Protein AF-A0A929NXT8-F1 (afdb_monomer)

Mean predicted aligned error: 17.55 Å

Foldseek 3Di:
DDDDDPPDPVVVVVVVVVVVVPPPPPPQFDWDWDQDPVRWIWIHGRHDIDTDDDPVRVVVVVVVVVPDDVVVVVVVVVVVD

Structure (mmCIF, N/CA/C/O backbone):
data_AF-A0A929NXT8-F1
#
_entry.id   AF-A0A929NXT8-F1
#
loop_
_atom_site.group_PDB
_atom_site.id
_atom_site.type_symbol
_atom_site.label_atom_id
_atom_site.label_alt_id
_atom_site.label_comp_id
_atom_site.label_asym_id
_atom_site.label_entity_id
_atom_site.label_seq_id
_atom_site.pdbx_PDB_ins_code
_atom_site.Cartn_x
_atom_site.Cartn_y
_atom_site.Cartn_z
_atom_site.occupancy
_atom_site.B_iso_or_equiv
_atom_site.auth_seq_id
_atom_site.auth_comp_id
_atom_site.auth_asym_id
_atom_site.auth_atom_id
_atom_site.pdbx_PDB_model_num
ATOM 1 N N . MET A 1 1 ? -18.927 -26.564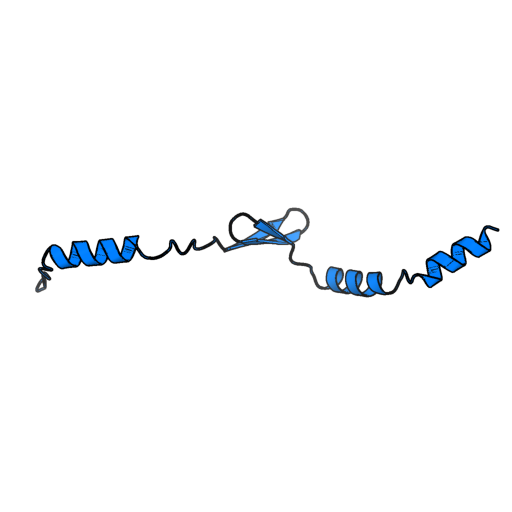 36.169 1.00 44.69 1 MET A N 1
ATOM 2 C CA . MET A 1 1 ? -18.042 -25.458 35.743 1.00 44.69 1 MET A CA 1
ATOM 3 C C . MET A 1 1 ? -18.264 -24.295 36.695 1.00 44.69 1 MET A C 1
ATOM 5 O O . MET A 1 1 ? -19.402 -23.864 36.818 1.00 44.69 1 MET A O 1
ATOM 9 N N . GLN A 1 2 ? -17.242 -23.857 37.434 1.00 43.62 2 GLN A N 1
ATOM 10 C CA . GLN A 1 2 ? -17.345 -22.676 38.299 1.00 43.62 2 GLN A CA 1
ATOM 11 C C . GLN A 1 2 ? -17.124 -21.421 37.450 1.00 43.62 2 GLN A C 1
ATOM 13 O O . GLN A 1 2 ? -16.096 -21.293 36.789 1.00 43.62 2 GLN A O 1
ATOM 18 N N . GLN A 1 3 ? -18.105 -20.522 37.438 1.00 47.53 3 GLN A N 1
ATOM 19 C CA . GLN A 1 3 ? -18.050 -19.277 36.680 1.00 47.53 3 GLN A CA 1
ATOM 20 C C . GLN A 1 3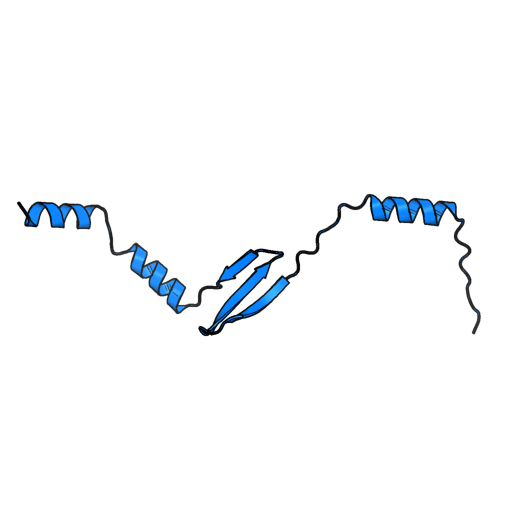 ? -17.381 -18.199 37.542 1.00 47.53 3 GLN A C 1
ATOM 22 O O . GLN A 1 3 ? -17.964 -17.708 38.509 1.00 47.53 3 GLN A O 1
ATOM 27 N N . ILE A 1 4 ? -16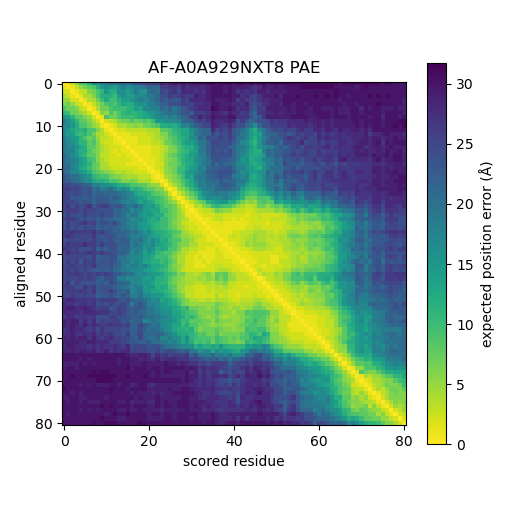.136 -17.852 37.217 1.00 54.00 4 ILE A N 1
ATOM 28 C CA . ILE A 1 4 ? -15.414 -16.756 37.870 1.00 54.00 4 ILE A CA 1
ATOM 29 C C . ILE A 1 4 ? -15.950 -15.450 37.282 1.00 54.00 4 ILE A C 1
ATOM 31 O O . ILE A 1 4 ? -15.694 -15.130 36.125 1.00 54.00 4 ILE A O 1
ATOM 35 N N . THR A 1 5 ? -16.729 -14.709 38.069 1.00 55.56 5 THR A N 1
ATOM 36 C CA . THR A 1 5 ? -17.249 -13.397 37.663 1.00 55.56 5 THR A CA 1
ATOM 37 C C . THR A 1 5 ? -16.345 -12.319 38.248 1.00 55.56 5 THR A C 1
ATOM 39 O O . THR A 1 5 ? -16.394 -12.045 39.448 1.00 55.56 5 THR A O 1
ATOM 42 N N . LEU A 1 6 ? -15.489 -11.730 37.410 1.00 55.62 6 LEU A N 1
ATOM 43 C CA . LEU A 1 6 ? -14.627 -10.615 37.797 1.00 55.62 6 LEU A CA 1
ATOM 44 C C . LEU A 1 6 ? -15.501 -9.358 37.961 1.00 55.62 6 LEU A C 1
ATOM 46 O O . LEU A 1 6 ? -15.925 -8.757 36.977 1.00 55.62 6 LEU A O 1
ATOM 50 N N . LYS A 1 7 ? -15.810 -8.966 39.203 1.00 60.69 7 LYS A N 1
ATOM 51 C CA . LYS A 1 7 ? -16.473 -7.685 39.493 1.00 60.69 7 LYS A CA 1
ATOM 52 C C . LYS A 1 7 ? -15.438 -6.567 39.414 1.00 60.69 7 LYS A C 1
ATOM 54 O O . LYS A 1 7 ? -14.830 -6.200 40.415 1.00 60.69 7 LYS A O 1
ATOM 59 N N . ILE A 1 8 ? -15.193 -6.079 38.205 1.00 60.19 8 ILE A N 1
ATOM 60 C CA . ILE A 1 8 ? -14.365 -4.894 37.985 1.00 60.19 8 ILE A CA 1
ATOM 61 C C . ILE A 1 8 ? -15.191 -3.689 38.449 1.00 60.19 8 ILE A C 1
ATOM 63 O O . ILE A 1 8 ? -16.330 -3.537 38.019 1.00 60.19 8 ILE A O 1
ATOM 67 N N . ALA A 1 9 ? -14.660 -2.868 39.358 1.00 64.00 9 ALA A N 1
ATOM 68 C CA . ALA A 1 9 ? -15.339 -1.641 39.770 1.00 64.00 9 ALA A CA 1
ATOM 69 C C . ALA A 1 9 ? -15.478 -0.698 38.560 1.00 64.00 9 ALA A C 1
ATOM 71 O O . ALA A 1 9 ? -14.513 -0.540 37.807 1.00 64.00 9 ALA A O 1
ATOM 72 N N . ASP A 1 10 ? -16.653 -0.085 38.384 1.00 65.31 10 ASP A N 1
ATOM 73 C CA . ASP A 1 10 ? -17.014 0.738 37.213 1.00 65.31 10 ASP A CA 1
ATOM 74 C C . ASP A 1 10 ? -15.958 1.804 36.860 1.00 65.31 10 ASP A C 1
ATOM 76 O O . ASP A 1 10 ? -15.707 2.078 35.683 1.00 65.31 10 ASP A O 1
ATOM 80 N N . ASP A 1 11 ? -15.250 2.327 37.864 1.00 65.12 11 ASP A N 1
ATOM 81 C CA . ASP A 1 11 ? -14.150 3.283 37.708 1.00 65.12 11 ASP A CA 1
ATOM 82 C C . ASP A 1 11 ? -13.005 2.777 36.820 1.00 65.12 11 ASP A C 1
ATOM 84 O O . ASP A 1 11 ? -12.400 3.550 36.072 1.00 65.12 11 ASP A O 1
ATOM 88 N N . TYR A 1 12 ? -12.678 1.483 36.876 1.00 71.44 12 TYR A N 1
ATOM 89 C CA . TYR A 1 12 ? -11.614 0.913 36.047 1.00 71.44 12 TYR A CA 1
ATOM 90 C C . TYR A 1 12 ? -12.060 0.737 34.599 1.00 71.44 12 TYR A C 1
ATOM 92 O O . TYR A 1 12 ? -11.256 0.949 33.692 1.00 71.44 12 TYR A O 1
ATOM 100 N N . ILE A 1 13 ? -13.336 0.418 34.368 1.00 75.06 13 ILE A N 1
ATOM 101 C CA . ILE A 1 13 ? -13.902 0.326 33.017 1.00 75.06 13 ILE A CA 1
ATOM 102 C C . ILE A 1 13 ? -13.914 1.712 32.370 1.00 75.06 13 ILE A C 1
ATOM 104 O O . ILE A 1 13 ? -13.490 1.859 31.222 1.00 75.06 13 ILE A O 1
ATOM 108 N N . GLN A 1 14 ? -14.314 2.747 33.113 1.00 76.38 14 GLN A N 1
ATOM 109 C CA . GLN A 1 14 ? -14.286 4.125 32.618 1.00 76.38 14 GLN A CA 1
ATOM 110 C C . GLN A 1 14 ? -12.864 4.592 32.292 1.00 76.38 14 GLN A C 1
ATOM 112 O O . GLN A 1 14 ? -12.635 5.126 31.205 1.00 76.38 14 GLN A O 1
ATOM 117 N N . LYS A 1 15 ? -11.891 4.335 33.177 1.00 77.69 15 LYS A N 1
ATOM 118 C CA . LYS A 1 15 ? -10.478 4.678 32.937 1.00 77.69 15 LYS A CA 1
ATOM 119 C C . LYS A 1 15 ? -9.895 3.935 31.739 1.00 77.69 15 LYS A C 1
ATOM 121 O O . LYS A 1 15 ? -9.203 4.541 30.927 1.00 77.69 15 LYS A O 1
ATOM 126 N N . PHE A 1 16 ? -10.203 2.648 31.596 1.00 75.69 16 PHE A N 1
ATOM 127 C CA . PHE A 1 16 ? -9.755 1.844 30.462 1.00 75.69 16 PHE A CA 1
ATOM 128 C C . PHE A 1 16 ? -10.366 2.331 29.143 1.00 75.69 16 PHE A C 1
ATOM 130 O O . PHE A 1 16 ? -9.663 2.488 28.150 1.00 75.69 16 PHE A O 1
ATOM 137 N N . THR A 1 17 ? -11.654 2.673 29.145 1.00 77.25 17 THR A N 1
ATOM 138 C CA . THR A 1 17 ? -12.335 3.225 27.964 1.00 77.25 17 THR A CA 1
ATOM 139 C C . THR A 1 17 ? -11.782 4.600 27.583 1.00 77.25 17 THR A C 1
ATOM 141 O O . THR A 1 17 ? -11.618 4.895 26.401 1.00 77.25 17 THR A O 1
ATOM 144 N N . ALA A 1 18 ? -11.460 5.444 28.567 1.00 77.94 18 ALA A N 1
ATOM 145 C CA . ALA A 1 18 ? -10.814 6.733 28.331 1.00 77.94 18 ALA A CA 1
ATOM 146 C C . ALA A 1 18 ? -9.405 6.565 27.741 1.00 77.94 18 ALA A C 1
ATOM 148 O O . ALA A 1 18 ? -9.053 7.281 26.809 1.00 77.94 18 ALA A O 1
ATOM 149 N N . LEU A 1 19 ? -8.637 5.582 28.225 1.00 78.06 19 LEU A N 1
ATOM 150 C CA . LEU A 1 19 ? -7.333 5.228 27.665 1.00 78.06 19 LEU A CA 1
ATOM 151 C C . LEU A 1 19 ? -7.461 4.768 26.205 1.00 78.06 19 LEU A C 1
ATOM 153 O O . LEU A 1 19 ? -6.726 5.252 25.354 1.00 78.06 19 LEU A O 1
ATOM 157 N N . LEU A 1 20 ? -8.429 3.895 25.901 1.00 72.75 20 LEU A N 1
ATOM 158 C CA . LEU A 1 20 ? -8.687 3.425 24.536 1.00 72.75 20 LEU A CA 1
ATOM 159 C C . LEU A 1 20 ? -9.078 4.560 23.582 1.00 72.75 20 LEU A C 1
ATOM 161 O O . LEU A 1 20 ? -8.654 4.552 22.434 1.00 72.75 20 LEU A O 1
ATOM 165 N N . LYS A 1 21 ? -9.850 5.548 24.052 1.00 73.44 21 LYS A N 1
ATOM 166 C CA . LYS A 1 21 ? -10.200 6.747 23.269 1.00 73.44 21 LYS A CA 1
ATOM 167 C C . LYS A 1 21 ? -9.037 7.727 23.101 1.00 73.44 21 LYS A C 1
ATOM 169 O O . LYS A 1 21 ? -9.047 8.513 22.163 1.00 73.44 21 LYS A O 1
ATOM 174 N N . ALA A 1 22 ? -8.093 7.728 24.039 1.00 73.00 22 ALA A N 1
ATOM 175 C CA . ALA A 1 22 ? -6.911 8.585 24.012 1.00 73.00 22 ALA A CA 1
ATOM 176 C C . ALA A 1 22 ? -5.755 7.979 23.206 1.00 73.00 22 ALA A C 1
ATOM 178 O O . ALA A 1 22 ? -4.790 8.684 22.909 1.00 73.00 22 ALA A O 1
ATOM 179 N N . LEU A 1 23 ? -5.833 6.690 22.854 1.00 70.25 23 LEU A N 1
ATOM 180 C CA . LEU A 1 23 ? -4.924 6.123 21.872 1.00 70.25 23 LEU A CA 1
ATOM 181 C C . LEU A 1 23 ? -5.142 6.876 20.556 1.00 70.25 23 LEU A C 1
ATOM 183 O O . LEU A 1 23 ? -6.293 7.006 20.129 1.00 70.25 23 LEU A O 1
ATOM 187 N N . PRO A 1 24 ? -4.075 7.388 19.914 1.00 66.94 24 PRO A N 1
ATOM 188 C CA . PRO A 1 24 ? -4.208 7.890 18.560 1.00 66.94 24 PRO A CA 1
ATOM 189 C C . PRO A 1 24 ? -4.857 6.778 17.744 1.00 66.94 24 PRO A C 1
ATOM 191 O O . PRO A 1 24 ? -4.484 5.612 17.903 1.00 66.94 24 PRO A O 1
ATOM 194 N N . GLU A 1 25 ? -5.851 7.124 16.925 1.00 65.12 25 GLU A N 1
ATOM 195 C CA . GLU A 1 25 ? -6.352 6.205 15.914 1.00 65.12 25 GLU A CA 1
ATOM 196 C C . GLU A 1 25 ? -5.134 5.786 15.097 1.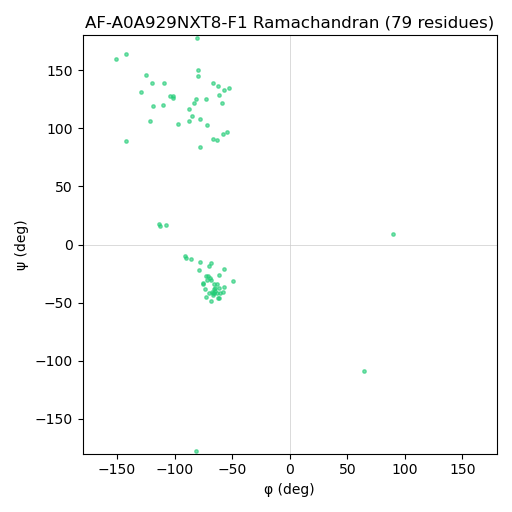00 65.12 25 GLU A C 1
ATOM 198 O O . GLU A 1 25 ? -4.674 6.513 14.215 1.00 65.12 25 GLU A O 1
ATOM 203 N N . ASN A 1 26 ? -4.564 4.627 15.427 1.00 56.56 26 ASN A N 1
ATOM 204 C CA . ASN A 1 26 ? -3.704 3.910 14.520 1.00 56.56 26 ASN A CA 1
ATOM 205 C C . ASN A 1 26 ? -4.649 3.574 13.383 1.00 56.56 26 ASN A C 1
ATOM 207 O O . ASN A 1 26 ? -5.377 2.583 13.444 1.00 56.56 26 ASN A O 1
ATOM 211 N N . LYS A 1 27 ? -4.722 4.476 12.402 1.00 60.06 27 LYS A N 1
ATOM 212 C CA . LYS A 1 27 ? -5.304 4.190 11.109 1.00 60.06 27 LYS A CA 1
ATOM 213 C C . LYS A 1 27 ? -4.484 3.021 10.610 1.00 60.06 27 LYS A C 1
ATOM 215 O O . LYS A 1 27 ? -3.360 3.193 10.153 1.00 60.06 27 LYS A O 1
ATOM 220 N N . VAL A 1 28 ? -5.002 1.822 10.837 1.00 59.28 28 VAL A N 1
ATOM 221 C CA . VAL A 1 28 ? -4.503 0.627 10.188 1.00 59.28 28 VAL A CA 1
ATOM 222 C C . VAL A 1 28 ? -4.862 0.870 8.734 1.00 59.28 28 VAL A C 1
ATOM 224 O O . VAL A 1 28 ? -6.004 0.664 8.330 1.00 59.28 28 VAL A O 1
ATOM 227 N N . GLU A 1 29 ? -3.939 1.483 7.997 1.00 68.69 29 GLU A N 1
ATOM 228 C CA . GLU A 1 29 ? -4.104 1.663 6.567 1.00 68.69 29 GLU A CA 1
ATOM 229 C C . GLU A 1 29 ? -4.247 0.261 5.982 1.00 68.69 29 GLU A C 1
ATOM 231 O O . GLU A 1 29 ? -3.422 -0.621 6.233 1.00 68.69 29 GLU A O 1
ATOM 236 N N . GLY A 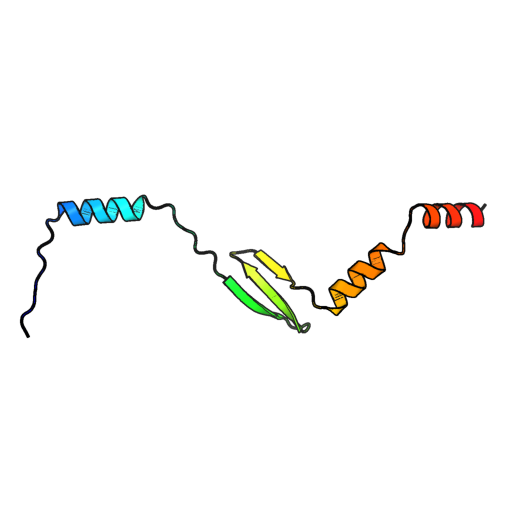1 30 ? -5.368 0.027 5.298 1.00 73.56 30 GLY A N 1
ATOM 237 C CA . GLY A 1 30 ? -5.606 -1.241 4.630 1.00 73.56 30 GLY A CA 1
ATOM 238 C C . GLY A 1 30 ? -4.470 -1.497 3.649 1.00 73.56 30 GLY A C 1
ATOM 239 O O . GLY A 1 30 ? -4.087 -0.595 2.904 1.00 73.56 30 GLY A O 1
ATOM 240 N N . TYR A 1 31 ? -3.934 -2.712 3.693 1.00 85.19 31 TYR A N 1
ATOM 241 C CA . TYR A 1 31 ? -2.883 -3.172 2.801 1.00 85.19 31 TYR A CA 1
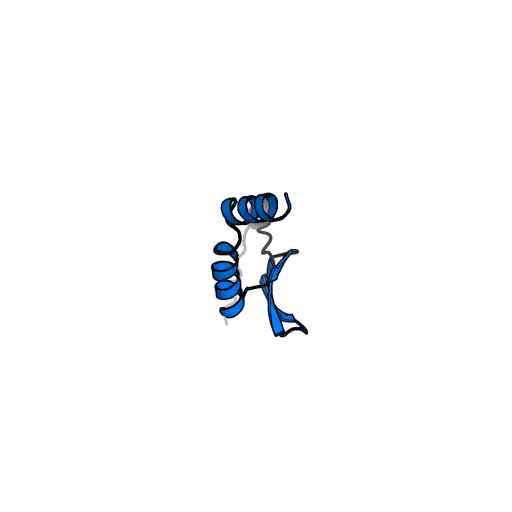ATOM 242 C C . TYR A 1 31 ? -3.411 -4.360 2.008 1.00 85.19 31 TYR A C 1
ATOM 244 O O . TYR A 1 31 ? -3.784 -5.378 2.600 1.00 85.19 31 TYR A O 1
ATOM 252 N N . TYR A 1 32 ? -3.460 -4.232 0.687 1.00 87.38 32 TYR A N 1
ATOM 253 C CA . TYR A 1 32 ? -3.773 -5.346 -0.200 1.00 87.38 32 TYR A CA 1
ATOM 254 C C . TYR A 1 32 ? -3.101 -5.173 -1.558 1.00 87.38 32 TYR A C 1
ATOM 256 O O . TYR A 1 32 ? -2.723 -4.072 -1.952 1.00 87.38 32 TYR A O 1
ATOM 264 N N . THR A 1 33 ? -2.965 -6.285 -2.272 1.00 91.56 33 THR A N 1
ATOM 265 C CA . THR A 1 33 ? -2.402 -6.330 -3.618 1.00 91.56 33 THR A CA 1
ATOM 266 C C . THR A 1 33 ? -3.387 -6.988 -4.575 1.00 91.56 33 THR A C 1
ATOM 268 O O . THR A 1 33 ? -4.139 -7.886 -4.186 1.00 91.56 33 THR A O 1
ATOM 271 N N . TYR A 1 34 ? -3.402 -6.531 -5.824 1.00 91.00 34 TYR A N 1
ATOM 272 C CA . TYR A 1 34 ? -4.173 -7.144 -6.904 1.00 91.00 34 TYR A CA 1
ATOM 273 C C . TYR A 1 34 ? -3.393 -7.103 -8.219 1.00 91.00 34 TYR A C 1
ATOM 275 O O . TYR A 1 34 ? -2.393 -6.397 -8.333 1.00 91.00 34 TYR A O 1
ATOM 283 N N . VAL A 1 35 ? -3.836 -7.903 -9.188 1.00 92.31 35 VAL A N 1
ATOM 284 C CA . VAL A 1 35 ? -3.318 -7.883 -10.560 1.00 92.31 35 VAL A CA 1
ATOM 285 C C . VAL A 1 35 ? -4.349 -7.178 -11.427 1.00 92.31 35 VAL A C 1
ATOM 287 O O . VAL A 1 35 ? -5.533 -7.517 -11.342 1.00 92.31 35 VAL A O 1
ATOM 290 N N . ASP A 1 36 ? -3.922 -6.179 -12.190 1.00 91.56 36 ASP A N 1
ATOM 291 C CA . ASP A 1 36 ? -4.804 -5.435 -13.086 1.00 91.56 36 ASP A CA 1
ATOM 292 C C . ASP A 1 36 ? -5.033 -6.164 -14.427 1.00 91.56 36 ASP A C 1
ATOM 294 O O . ASP A 1 36 ? -4.546 -7.274 -14.657 1.00 91.56 36 ASP A O 1
ATOM 298 N N . ASP A 1 37 ? -5.791 -5.539 -15.331 1.00 91.25 37 ASP A N 1
ATOM 299 C CA . ASP A 1 37 ? -6.104 -6.108 -16.650 1.00 91.25 37 ASP A CA 1
ATOM 300 C C . ASP A 1 37 ? -4.884 -6.186 -17.591 1.00 91.25 37 ASP A C 1
ATOM 302 O O . ASP A 1 37 ? -4.927 -6.893 -18.601 1.00 91.25 37 ASP A O 1
ATOM 306 N N . LEU A 1 38 ? -3.802 -5.463 -17.279 1.00 88.19 38 LEU A N 1
ATOM 307 C CA . LEU A 1 38 ? -2.545 -5.463 -18.030 1.00 88.19 38 LEU A CA 1
ATOM 308 C C . LEU A 1 38 ? -1.553 -6.508 -17.499 1.00 88.19 38 LEU A C 1
ATOM 310 O O . LEU A 1 38 ? -0.564 -6.809 -18.168 1.00 88.19 38 LEU A O 1
ATOM 314 N N . GLY A 1 39 ? -1.853 -7.121 -16.350 1.00 85.25 39 GLY A N 1
ATOM 315 C CA . GLY A 1 39 ? -0.999 -8.104 -15.690 1.00 85.25 39 GLY A CA 1
ATOM 316 C C . GLY A 1 39 ? -0.008 -7.490 -14.698 1.00 85.25 39 GLY A C 1
ATOM 317 O O . GLY A 1 39 ? 0.852 -8.212 -14.186 1.00 85.25 39 GLY A O 1
ATOM 318 N N . ASP A 1 40 ? -0.134 -6.197 -14.400 1.00 89.12 40 ASP A N 1
ATOM 319 C CA . ASP A 1 40 ? 0.716 -5.491 -13.451 1.00 89.12 40 ASP A CA 1
ATOM 320 C C . ASP A 1 40 ? 0.273 -5.762 -12.013 1.00 89.12 40 ASP A C 1
ATOM 322 O O . ASP A 1 40 ? -0.912 -5.912 -11.706 1.00 89.12 40 ASP A O 1
ATOM 326 N N . THR A 1 41 ? 1.243 -5.829 -11.097 1.00 90.94 41 THR A N 1
ATOM 327 C CA . THR A 1 41 ? 0.945 -5.977 -9.668 1.00 90.94 41 THR A CA 1
ATOM 328 C C . THR A 1 41 ? 0.756 -4.602 -9.043 1.00 90.94 41 THR A C 1
ATOM 330 O O . THR A 1 41 ? 1.699 -3.813 -8.964 1.00 90.94 41 THR A O 1
ATOM 333 N N . ILE A 1 42 ? -0.453 -4.342 -8.555 1.00 93.00 42 ILE A N 1
ATOM 334 C CA . ILE A 1 42 ? -0.823 -3.096 -7.889 1.00 93.00 42 ILE A CA 1
ATOM 335 C C . ILE A 1 42 ? -0.827 -3.309 -6.377 1.00 93.00 42 ILE A C 1
ATOM 337 O O . ILE A 1 42 ? -1.468 -4.228 -5.863 1.00 93.00 42 ILE A O 1
ATOM 341 N N . GLU A 1 43 ? -0.115 -2.447 -5.659 1.00 92.88 43 GLU A N 1
ATOM 342 C CA . GLU A 1 43 ? -0.123 -2.359 -4.202 1.00 92.88 43 GLU A CA 1
ATOM 343 C C . GLU A 1 43 ? -0.993 -1.186 -3.754 1.00 92.88 43 GLU A C 1
ATOM 345 O O . GLU A 1 43 ? -0.789 -0.048 -4.178 1.00 92.88 43 GLU A O 1
ATOM 350 N N . VAL A 1 44 ? -1.956 -1.460 -2.874 1.00 88.50 44 VAL A N 1
ATOM 351 C CA . VAL A 1 44 ? -2.826 -0.441 -2.289 1.00 88.50 44 VAL A CA 1
ATOM 352 C C . VAL A 1 44 ? -2.479 -0.261 -0.821 1.00 88.50 44 VAL A C 1
ATOM 354 O O . VAL A 1 44 ? -2.586 -1.196 -0.024 1.00 88.50 44 VAL A O 1
ATOM 357 N N . VAL A 1 45 ? -2.088 0.964 -0.471 1.00 88.25 45 VAL A N 1
ATOM 358 C CA . VAL A 1 45 ? -1.782 1.380 0.901 1.00 88.25 45 VAL A CA 1
ATOM 359 C C . VAL A 1 45 ? -2.707 2.537 1.263 1.00 88.25 45 VAL A C 1
ATOM 361 O O . VAL A 1 45 ? -2.572 3.659 0.761 1.00 88.25 45 VAL A O 1
ATOM 364 N N . GLY A 1 46 ? -3.704 2.256 2.103 1.00 84.94 46 GLY A N 1
ATOM 365 C CA . GLY A 1 46 ? -4.737 3.227 2.458 1.00 84.94 46 GLY A CA 1
ATOM 366 C C . GLY A 1 46 ? -5.586 3.625 1.244 1.00 84.94 46 GLY A C 1
ATOM 367 O O . GLY A 1 46 ? -6.383 2.827 0.768 1.00 84.94 46 GLY A O 1
ATOM 368 N N . ASN A 1 47 ? -5.414 4.861 0.756 1.00 80.56 47 ASN A N 1
ATOM 369 C CA . ASN A 1 47 ? -6.124 5.420 -0.410 1.00 80.56 47 ASN A CA 1
ATOM 370 C C . ASN A 1 47 ? -5.189 5.699 -1.604 1.00 80.56 47 ASN A C 1
ATOM 372 O O . ASN A 1 47 ? -5.516 6.516 -2.468 1.00 80.56 47 ASN A O 1
ATOM 376 N N . LYS A 1 48 ? -3.989 5.111 -1.616 1.00 86.62 48 LYS A N 1
ATOM 377 C CA . LYS A 1 48 ? -3.006 5.286 -2.689 1.00 86.62 48 LYS A CA 1
ATOM 378 C C . LYS A 1 48 ? -2.694 3.945 -3.330 1.00 86.62 48 LYS A C 1
ATOM 380 O O . LYS A 1 48 ? -2.527 2.955 -2.624 1.00 86.62 48 LYS A O 1
ATOM 385 N N . GLU A 1 49 ? -2.580 3.960 -4.650 1.00 87.94 49 GLU A N 1
ATOM 386 C CA . GLU A 1 49 ? -2.199 2.806 -5.457 1.00 87.94 49 GLU A CA 1
ATOM 387 C C . GLU A 1 49 ? -0.787 3.011 -6.014 1.00 87.94 49 GLU A C 1
ATOM 389 O O . GLU A 1 49 ? -0.421 4.115 -6.431 1.00 87.94 49 GLU A O 1
ATOM 394 N N . TYR A 1 50 ? 0.004 1.943 -6.000 1.00 89.19 50 TYR A N 1
ATOM 395 C CA . TYR A 1 50 ? 1.382 1.903 -6.469 1.00 89.19 50 TYR A CA 1
ATOM 396 C C . TYR A 1 50 ? 1.546 0.731 -7.432 1.00 89.19 50 TYR A C 1
ATOM 398 O O . TYR A 1 50 ? 1.169 -0.394 -7.113 1.00 89.19 50 TYR A O 1
ATOM 406 N N . VAL A 1 51 ? 2.140 0.980 -8.596 1.00 88.75 51 VAL A N 1
ATOM 407 C CA . VAL A 1 51 ? 2.526 -0.087 -9.527 1.00 88.75 51 VAL A CA 1
ATOM 408 C C . VAL A 1 51 ? 3.859 -0.664 -9.062 1.00 88.75 51 VAL A C 1
ATOM 410 O O . VAL A 1 51 ? 4.824 0.086 -8.891 1.00 88.75 51 VAL A O 1
ATOM 413 N N . ILE A 1 52 ? 3.925 -1.978 -8.843 1.00 85.69 52 ILE A N 1
ATOM 414 C CA . ILE A 1 52 ? 5.178 -2.668 -8.528 1.00 85.69 52 ILE A CA 1
ATOM 415 C C . ILE A 1 52 ? 5.882 -3.007 -9.850 1.00 85.69 52 ILE A C 1
ATOM 417 O O . ILE A 1 52 ? 5.403 -3.884 -10.570 1.00 85.69 52 ILE A O 1
ATOM 421 N N . PRO A 1 53 ? 7.022 -2.363 -10.172 1.00 82.50 53 PRO A N 1
ATOM 422 C CA . PRO A 1 53 ? 7.738 -2.631 -11.412 1.00 82.50 53 PRO A CA 1
ATOM 423 C C . PRO A 1 53 ? 8.314 -4.045 -11.410 1.00 82.50 53 PRO A C 1
ATOM 425 O O . PRO A 1 53 ? 8.870 -4.522 -10.411 1.00 82.50 53 PRO A O 1
ATOM 428 N N . ASN A 1 54 ? 8.218 -4.707 -12.555 1.00 83.25 54 ASN A N 1
ATOM 429 C CA . ASN A 1 54 ? 8.797 -6.020 -12.761 1.00 83.25 54 ASN A CA 1
ATOM 430 C C . ASN A 1 54 ? 10.311 -5.910 -13.073 1.00 83.25 54 ASN A C 1
ATOM 432 O O . ASN A 1 54 ? 10.908 -4.830 -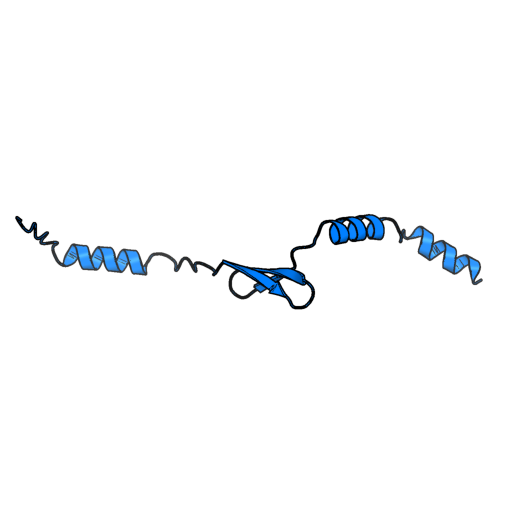13.131 1.00 83.25 54 ASN A O 1
ATOM 436 N N . LYS A 1 55 ? 10.986 -7.055 -13.242 1.00 81.50 55 LYS A N 1
ATOM 437 C CA . LYS A 1 55 ? 12.430 -7.073 -13.543 1.00 81.50 55 LYS A CA 1
ATOM 438 C C . LYS A 1 55 ? 12.766 -6.417 -14.884 1.00 81.50 55 LYS A C 1
ATOM 440 O O . LYS A 1 55 ? 13.840 -5.830 -14.993 1.00 81.50 55 LYS A O 1
ATOM 445 N N . GLU A 1 56 ? 11.889 -6.541 -15.874 1.00 79.25 56 GLU A N 1
ATOM 446 C CA . GLU A 1 56 ? 12.071 -5.980 -17.215 1.00 79.25 56 GLU A CA 1
ATOM 447 C C . GLU A 1 56 ? 11.969 -4.451 -17.170 1.00 79.25 56 GLU A C 1
ATOM 449 O O . GLU A 1 56 ? 12.847 -3.772 -17.697 1.00 79.25 56 GLU A O 1
ATOM 454 N N . ASP A 1 57 ? 11.016 -3.909 -16.408 1.00 73.69 57 ASP A N 1
ATOM 455 C CA . ASP A 1 57 ? 10.861 -2.470 -16.173 1.00 73.69 57 ASP A CA 1
ATOM 456 C C . ASP A 1 57 ? 12.105 -1.870 -15.509 1.00 73.69 57 ASP A C 1
ATOM 458 O O . ASP A 1 57 ? 12.587 -0.800 -15.885 1.00 73.69 57 ASP A O 1
ATOM 462 N N . ILE A 1 58 ? 12.678 -2.574 -14.527 1.00 79.25 58 ILE A N 1
ATOM 463 C CA . ILE A 1 58 ? 13.903 -2.136 -13.843 1.00 79.25 58 ILE A CA 1
ATOM 464 C C . ILE A 1 58 ? 15.093 -2.103 -14.812 1.00 79.25 58 ILE A C 1
ATOM 466 O O . ILE A 1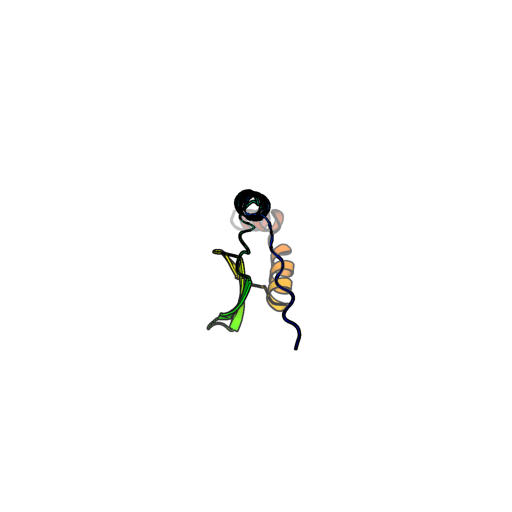 58 ? 15.945 -1.218 -14.699 1.00 79.25 58 ILE A O 1
ATOM 470 N N . ILE A 1 59 ? 15.181 -3.064 -15.735 1.00 78.19 59 ILE A N 1
ATOM 471 C CA . ILE A 1 59 ? 16.235 -3.107 -16.757 1.00 78.19 59 ILE A CA 1
ATOM 472 C C . ILE A 1 59 ? 16.036 -1.960 -17.750 1.00 78.19 59 ILE A C 1
ATOM 474 O O . ILE A 1 59 ? 16.965 -1.181 -17.948 1.00 78.19 59 ILE A O 1
ATOM 478 N N . ALA A 1 60 ? 14.820 -1.771 -18.262 1.00 76.19 60 ALA A N 1
ATOM 479 C CA . ALA A 1 60 ? 14.490 -0.682 -19.176 1.00 76.19 60 ALA A CA 1
ATOM 480 C C . ALA A 1 60 ? 14.785 0.701 -18.564 1.00 76.19 60 ALA A C 1
ATOM 482 O O . ALA A 1 60 ? 15.351 1.568 -19.223 1.00 76.19 60 ALA A O 1
ATOM 483 N N . LEU A 1 61 ? 14.485 0.907 -17.277 1.00 75.31 61 LEU A N 1
ATOM 484 C CA . LEU A 1 61 ? 14.808 2.149 -16.561 1.00 75.31 61 LEU A CA 1
ATOM 485 C C . LEU A 1 61 ? 16.316 2.359 -16.352 1.00 75.31 61 LEU A C 1
ATOM 487 O O . LEU A 1 61 ? 16.774 3.503 -16.272 1.00 75.31 61 LEU A O 1
ATOM 491 N N . LYS A 1 62 ? 17.094 1.278 -16.225 1.00 73.56 62 LYS A N 1
ATOM 492 C CA . LYS A 1 62 ? 18.561 1.353 -16.156 1.00 73.56 62 LYS A CA 1
ATOM 493 C C . LYS A 1 62 ? 19.157 1.701 -17.512 1.00 73.56 62 LYS A C 1
ATOM 495 O O . LYS A 1 62 ? 20.006 2.582 -17.568 1.00 73.56 62 LYS A O 1
ATOM 500 N N . GLU A 1 63 ? 18.681 1.063 -18.574 1.00 67.38 63 GLU A N 1
ATOM 501 C CA . GLU A 1 63 ? 19.132 1.314 -19.944 1.00 67.38 63 GLU A CA 1
ATOM 502 C C . GLU A 1 63 ? 18.736 2.723 -20.406 1.00 67.38 63 GLU A C 1
ATOM 504 O O . GLU A 1 63 ? 19.562 3.455 -20.940 1.00 67.38 63 GLU A O 1
ATOM 509 N N . ALA A 1 64 ? 17.521 3.185 -20.097 1.00 62.81 64 ALA A N 1
ATOM 510 C CA . ALA A 1 64 ? 17.070 4.535 -20.440 1.00 62.81 64 ALA A CA 1
ATOM 511 C C . ALA A 1 64 ? 17.913 5.653 -19.795 1.00 62.81 64 ALA A C 1
ATOM 513 O O . ALA A 1 64 ? 18.002 6.751 -20.345 1.00 62.81 64 ALA A O 1
ATOM 514 N N . LYS A 1 65 ? 18.562 5.396 -18.650 1.00 55.41 65 LYS A N 1
ATOM 515 C CA . LYS A 1 65 ? 19.488 6.360 -18.031 1.00 55.41 65 LYS A CA 1
ATOM 516 C C . LYS A 1 65 ? 20.796 6.540 -18.807 1.00 55.41 65 LYS A C 1
ATOM 518 O O . LYS A 1 65 ? 21.463 7.546 -18.581 1.00 55.41 65 LYS A O 1
ATOM 523 N N . GLU A 1 66 ? 21.162 5.616 -19.694 1.00 53.16 66 GLU A N 1
ATOM 524 C CA . GLU A 1 66 ? 22.416 5.675 -20.457 1.00 53.16 66 GLU A CA 1
ATOM 525 C C . GLU A 1 66 ? 22.305 6.411 -21.803 1.00 53.16 66 GLU A C 1
ATOM 527 O O . GLU A 1 66 ? 23.339 6.756 -22.368 1.00 53.16 66 GLU A O 1
ATOM 532 N N . TYR A 1 67 ? 21.102 6.727 -22.304 1.00 54.41 67 TYR A N 1
ATOM 533 C CA . TYR A 1 67 ? 20.930 7.149 -23.708 1.00 54.41 67 TYR A CA 1
ATOM 534 C C . TYR A 1 67 ? 20.499 8.596 -23.973 1.00 54.41 67 TYR A C 1
ATOM 536 O O . TYR A 1 67 ? 20.126 8.911 -25.100 1.00 54.41 67 TYR A O 1
ATOM 544 N N . VAL A 1 68 ? 20.600 9.511 -23.005 1.00 54.59 68 VAL A N 1
ATOM 545 C CA . VAL A 1 68 ? 20.628 10.945 -23.347 1.00 54.59 68 VAL A CA 1
ATOM 546 C C . VAL A 1 68 ? 21.599 11.671 -22.430 1.00 54.59 68 VAL A C 1
ATOM 548 O O . VAL A 1 68 ? 21.234 12.177 -21.366 1.00 54.59 68 VAL A O 1
ATOM 551 N N . THR A 1 69 ? 22.862 11.734 -22.840 1.00 56.62 69 THR A N 1
ATOM 552 C CA . THR A 1 69 ? 23.788 12.696 -22.247 1.00 56.62 69 THR A CA 1
ATOM 553 C C . THR A 1 69 ? 23.556 14.071 -22.881 1.00 56.62 69 THR A C 1
ATOM 555 O O . THR A 1 69 ? 23.149 14.188 -24.036 1.00 56.62 69 THR A O 1
ATOM 558 N N . MET A 1 70 ? 23.803 15.154 -22.138 1.00 55.62 70 MET A N 1
ATOM 559 C CA . MET A 1 70 ? 23.728 16.523 -22.683 1.00 55.62 70 MET A CA 1
ATOM 560 C C . MET A 1 70 ? 24.659 16.731 -23.896 1.00 55.62 70 MET A C 1
ATOM 562 O O . MET A 1 70 ? 24.417 17.630 -24.703 1.00 55.62 70 MET A O 1
ATOM 566 N N . ASP A 1 71 ? 25.689 15.894 -24.042 1.00 57.91 71 ASP A N 1
ATOM 567 C CA . ASP A 1 71 ? 26.592 15.886 -25.193 1.00 57.91 71 ASP A CA 1
ATOM 568 C C . ASP A 1 71 ? 25.930 15.330 -26.470 1.00 57.91 71 ASP A C 1
ATOM 570 O O . ASP A 1 71 ? 26.217 15.827 -27.563 1.00 57.91 71 ASP A O 1
ATOM 574 N N . ASP A 1 72 ? 24.971 14.402 -26.359 1.00 59.22 72 ASP A N 1
ATOM 575 C CA . ASP A 1 72 ? 24.210 13.883 -27.509 1.00 59.22 72 ASP A CA 1
ATOM 576 C C . ASP A 1 72 ? 23.300 14.967 -28.113 1.00 59.22 72 ASP A C 1
ATOM 578 O O . ASP A 1 72 ? 23.255 15.159 -29.330 1.00 59.22 72 ASP A O 1
ATOM 582 N N . ILE A 1 73 ? 22.661 15.771 -27.254 1.00 61.81 73 ILE A N 1
ATOM 583 C CA . ILE A 1 73 ? 21.808 16.905 -27.655 1.00 61.81 73 ILE A CA 1
ATOM 584 C C . ILE A 1 73 ? 22.633 18.006 -28.344 1.00 61.81 73 ILE A C 1
ATOM 586 O O . ILE A 1 73 ? 22.149 18.699 -29.246 1.00 61.81 73 ILE A O 1
ATOM 590 N N . LYS A 1 74 ? 23.889 18.197 -27.925 1.00 57.62 74 LYS A N 1
ATOM 591 C CA . LYS A 1 74 ? 24.774 19.226 -28.484 1.00 57.62 74 LYS A CA 1
ATOM 592 C C . LYS A 1 74 ? 25.269 18.846 -29.885 1.00 57.62 74 LYS A C 1
ATOM 594 O O . LYS A 1 74 ? 25.290 19.704 -30.766 1.00 57.62 74 LYS A O 1
ATOM 599 N N . ASN A 1 75 ? 25.558 17.564 -30.116 1.00 56.22 75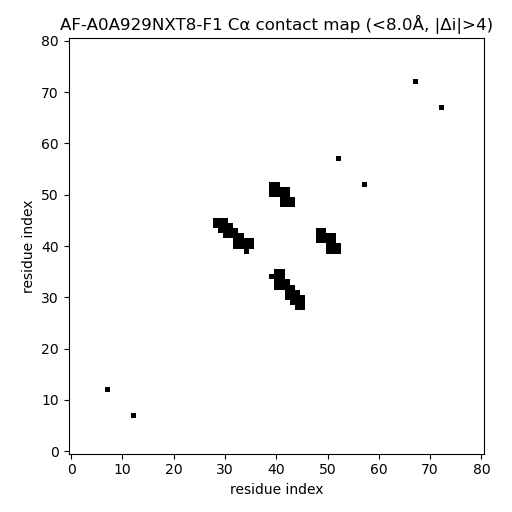 ASN A N 1
ATOM 600 C CA . ASN A 1 75 ? 26.001 17.047 -31.415 1.00 56.22 75 ASN A CA 1
ATOM 601 C C . ASN A 1 75 ? 24.906 17.059 -32.502 1.00 56.22 75 ASN A C 1
ATOM 603 O O . ASN A 1 75 ? 25.224 17.218 -33.682 1.00 56.22 75 ASN A O 1
ATOM 607 N N . GLU A 1 76 ? 23.620 16.937 -32.154 1.00 57.69 76 GLU A N 1
ATOM 608 C CA . GLU A 1 76 ? 22.533 17.074 -33.142 1.00 57.69 76 GLU A CA 1
ATOM 609 C C . GLU A 1 76 ? 22.325 18.515 -33.633 1.00 57.69 76 GLU A C 1
ATOM 611 O O . GLU A 1 76 ? 21.883 18.729 -34.767 1.00 57.69 76 GLU A O 1
ATOM 616 N N . ARG A 1 77 ? 22.670 19.518 -32.814 1.00 54.69 77 ARG A N 1
ATOM 617 C CA . ARG A 1 77 ? 22.563 20.934 -33.198 1.00 54.69 77 ARG A CA 1
ATOM 618 C C . ARG A 1 77 ? 23.657 21.370 -34.168 1.00 54.69 77 ARG A C 1
ATOM 620 O O . ARG A 1 77 ? 23.377 22.191 -35.031 1.00 54.69 77 ARG A O 1
ATOM 627 N N . GLU A 1 78 ? 24.861 20.812 -34.068 1.00 53.72 78 GLU A N 1
ATOM 628 C CA . GLU A 1 78 ? 25.973 21.144 -34.973 1.00 53.72 78 GLU A CA 1
ATOM 629 C C . GLU A 1 78 ? 25.873 20.452 -36.342 1.00 53.72 78 GLU A C 1
ATOM 631 O O . GLU A 1 78 ? 26.423 20.952 -37.314 1.00 53.72 78 GLU A O 1
ATOM 636 N N . LYS A 1 79 ? 25.130 19.342 -36.463 1.00 52.78 79 LYS A N 1
ATOM 637 C CA . LYS A 1 79 ? 24.872 18.683 -37.761 1.00 52.78 79 LYS A CA 1
ATOM 638 C C . LYS A 1 79 ? 23.805 19.370 -38.622 1.00 52.78 79 LYS A C 1
ATOM 640 O O . LYS A 1 79 ? 23.693 19.044 -39.799 1.00 52.78 79 LYS A O 1
ATOM 645 N N . ASN A 1 80 ? 23.011 20.268 -38.040 1.00 51.88 80 ASN A N 1
ATOM 646 C CA . ASN A 1 80 ? 21.938 21.000 -38.724 1.00 51.88 80 ASN A CA 1
ATOM 647 C C . ASN A 1 80 ? 22.281 22.486 -38.970 1.00 51.88 80 ASN A C 1
ATOM 649 O O . ASN A 1 80 ? 21.374 23.278 -39.233 1.00 51.88 80 ASN A O 1
ATOM 653 N N . VAL A 1 81 ? 23.564 22.861 -38.881 1.00 47.09 81 VAL A N 1
ATOM 654 C CA . VAL A 1 81 ? 24.095 24.184 -39.263 1.00 47.09 81 VAL A CA 1
ATOM 655 C C . VAL A 1 81 ? 25.052 24.032 -40.435 1.00 47.09 81 VAL A C 1
ATOM 657 O O . VAL A 1 81 ? 25.872 23.090 -40.402 1.00 47.09 81 VAL A O 1
#

Nearest PDB structures (foldseek):
  2ykp-assembly1_C  TM=3.552E-01  e=3.128E+00  Homo sapiens
  2ldy-assembly1_A  TM=3.367E-01  e=3.128E+00  Homo sapiens
  7enc-assembly1_c  TM=3.805E-01  e=5.500E+00  Homo sapiens
  8gxs-assembly1_c  TM=3.805E-01  e=5.500E+00  Homo sapiens
  2ykp-assembly1_A  TM=3.338E-01  e=8.012E+00  Homo sapiens

pLDDT: mean 71.22, std 14.06, range [43.62, 93.0]

Secondary structure (DSSP, 8-state):
---------HHHHHHHHHHHHHS-------EEEEE-TTSPEEEEETTEEEEE--HHHHHHHHHHTTS--HHHHHHHHHTT-

Radius of gyration: 29.45 Å; Cα contacts (8 Å, |Δi|>4): 43; chains: 1; bounding box: 45×50×79 Å

Solvent-accessible surface area (backbone atoms only — not comparable to full-atom values): 5247 Å² total; per-residue (Å²): 135,88,82,84,77,83,84,72,58,67,70,57,56,53,50,50,52,51,51,62,67,66,45,76,82,75,74,76,58,54,74,53,72,48,68,53,99,87,69,48,44,35,40,35,56,58,94,47,79,42,80,57,77,52,74,66,53,56,49,52,58,56,56,61,70,71,73,71,53,77,65,59,63,52,56,59,56,62,74,74,106

Sequence (81 aa):
MQQITLKIADDYIQKFTALLKALPENKVEGYYTYVDDLGDTIEVVGNKEYVIPNKEDIIALKEAKEYVTMDDIKNEREKNV